Protein AF-A0A9W6HFA2-F1 (afdb_monomer_lite)

Sequence (160 aa):
MVPPPVPNDLSSGSTERQVTAGAVTASLNYWSDLSMDRWSASALKPVSLSLVTTVSPDDGQRVYLQKATMIAVPGNAEGDLGPLEPSADQSATNPGYLVLSPYSYSQTFYVGEVPPDATFVTLRFTYDFLVQTTPTSSEYAKQTASDSLTVAIAAQEPAG

Secondary structure (DSSP, 8-state):
-PPPPPP-TTTTSEEEEEEEETTE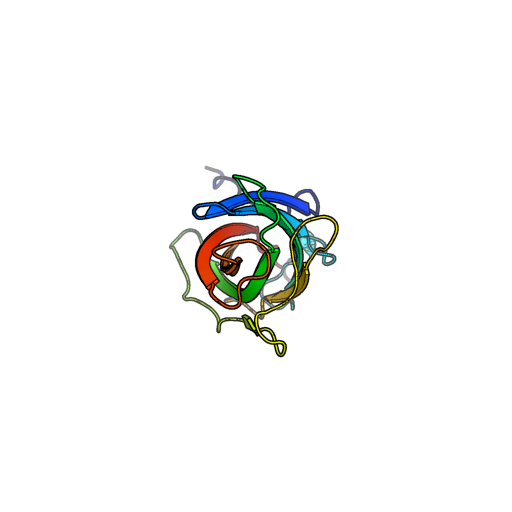EEEEEEE-SS-GGG--TTS-EEEEEEEEEEESS-SS--EEEEEEEEEEEEEETTEE--PPPPEEEE-SSSS-EE-BTT--EEEEEEE----TT--EEEEEEEEEEEEESSTT-S-EEEEEEEEEEEEEPPPPPP--

Radius of gyration: 17.82 Å; chains: 1; bounding box: 50×26×58 Å

Structure (mmCIF, N/CA/C/O backbone):
data_AF-A0A9W6HFA2-F1
#
_entry.id   AF-A0A9W6HFA2-F1
#
loop_
_atom_site.group_PDB
_atom_site.id
_atom_site.type_symbol
_atom_site.label_atom_id
_atom_site.label_alt_id
_atom_site.label_comp_id
_atom_site.label_asym_id
_atom_site.label_entity_id
_atom_site.label_seq_id
_atom_site.pdbx_PDB_ins_code
_atom_site.Cartn_x
_atom_site.Cartn_y
_atom_site.Cartn_z
_atom_site.occupancy
_atom_site.B_iso_or_equiv
_atom_site.auth_seq_id
_atom_site.auth_comp_id
_atom_site.auth_asym_id
_atom_site.auth_atom_id
_atom_site.pdbx_PDB_model_num
ATOM 1 N N . MET A 1 1 ? 4.166 3.951 -35.783 1.00 46.19 1 MET A N 1
ATOM 2 C CA . MET A 1 1 ? 3.205 4.368 -34.738 1.00 46.19 1 MET A CA 1
ATOM 3 C C . MET A 1 1 ? 3.989 4.507 -33.446 1.00 46.19 1 MET A C 1
ATOM 5 O O . MET A 1 1 ? 4.891 3.705 -33.245 1.00 46.19 1 MET A O 1
ATOM 9 N N . VAL A 1 2 ? 3.728 5.534 -32.639 1.00 55.44 2 VAL A N 1
ATOM 10 C CA . VAL A 1 2 ? 4.367 5.677 -31.319 1.00 55.44 2 VAL A CA 1
ATOM 11 C C . VAL A 1 2 ? 3.610 4.763 -30.348 1.00 55.44 2 VAL A C 1
ATOM 13 O O . VAL A 1 2 ? 2.377 4.776 -30.402 1.00 55.44 2 VAL A O 1
ATOM 16 N N . PRO A 1 3 ? 4.286 3.942 -29.523 1.00 57.84 3 PRO A N 1
ATOM 17 C CA . PRO A 1 3 ? 3.616 3.164 -28.485 1.00 57.84 3 PRO A CA 1
ATOM 18 C C . PRO A 1 3 ? 2.767 4.083 -27.592 1.00 57.84 3 PRO A C 1
ATOM 20 O O . PRO A 1 3 ? 3.177 5.223 -27.351 1.00 57.84 3 PRO A O 1
ATOM 23 N N . PRO A 1 4 ? 1.593 3.639 -27.109 1.00 64.31 4 PRO A N 1
ATOM 24 C CA . PRO A 1 4 ? 0.841 4.424 -26.140 1.00 64.31 4 PRO A CA 1
ATOM 25 C C . PRO A 1 4 ? 1.715 4.682 -24.900 1.00 64.31 4 PRO A C 1
ATOM 27 O O . PRO A 1 4 ? 2.500 3.807 -24.523 1.00 64.31 4 PRO A O 1
ATOM 30 N N . PRO A 1 5 ? 1.621 5.870 -24.279 1.00 74.44 5 PRO A N 1
ATOM 31 C CA . PRO A 1 5 ? 2.397 6.169 -23.085 1.00 74.44 5 PRO A CA 1
ATOM 32 C C . PRO A 1 5 ? 2.058 5.168 -21.978 1.00 74.44 5 PRO A C 1
ATOM 34 O O . PRO A 1 5 ? 0.890 4.854 -21.744 1.00 74.44 5 PRO A O 1
ATOM 37 N N . VAL A 1 6 ? 3.094 4.672 -21.305 1.00 80.56 6 VAL A N 1
ATOM 38 C CA . VAL A 1 6 ? 2.957 3.799 -20.139 1.00 80.56 6 VAL A CA 1
ATOM 39 C C . VAL A 1 6 ? 2.226 4.569 -19.029 1.00 80.56 6 VAL A C 1
ATOM 41 O O . VAL A 1 6 ? 2.657 5.678 -18.698 1.00 80.56 6 VAL A O 1
ATOM 44 N N . PRO A 1 7 ? 1.142 4.023 -18.443 1.00 85.00 7 PRO A N 1
ATOM 45 C CA . PRO A 1 7 ? 0.495 4.634 -17.288 1.00 85.00 7 PRO A CA 1
ATOM 46 C C . PRO A 1 7 ? 1.489 4.818 -16.139 1.00 85.00 7 PRO A C 1
ATOM 48 O O . PRO A 1 7 ? 2.239 3.902 -15.807 1.00 85.00 7 PRO A O 1
ATOM 51 N N . ASN A 1 8 ? 1.499 6.003 -15.532 1.00 92.06 8 ASN A N 1
ATOM 52 C CA . ASN A 1 8 ? 2.349 6.295 -14.385 1.00 92.06 8 ASN A CA 1
ATOM 53 C C . ASN A 1 8 ? 1.549 7.051 -13.324 1.00 92.06 8 ASN A C 1
ATOM 55 O O . ASN A 1 8 ? 1.427 8.273 -13.382 1.00 92.06 8 ASN A O 1
ATOM 59 N N . ASP A 1 9 ? 1.030 6.315 -12.347 1.00 94.75 9 ASP A N 1
ATOM 60 C CA . ASP A 1 9 ? 0.244 6.873 -11.247 1.00 94.75 9 ASP A CA 1
ATOM 61 C C . ASP A 1 9 ? 1.068 7.818 -10.356 1.00 94.75 9 ASP A C 1
ATOM 63 O O . ASP A 1 9 ? 0.505 8.695 -9.713 1.00 94.75 9 ASP A O 1
ATOM 67 N N . LEU A 1 10 ? 2.401 7.703 -10.343 1.00 94.62 10 LEU A N 1
ATOM 68 C CA . LEU A 1 10 ? 3.286 8.570 -9.557 1.00 94.62 10 LEU A CA 1
ATOM 69 C C . LEU A 1 10 ? 3.933 9.686 -10.390 1.00 94.62 10 LEU A C 1
ATOM 71 O O . LEU A 1 10 ? 4.879 10.326 -9.929 1.00 94.62 10 LEU A O 1
ATOM 75 N N . SER A 1 11 ? 3.430 9.978 -11.598 1.00 90.94 11 SER A N 1
ATOM 76 C CA . SER A 1 11 ? 4.042 10.987 -12.481 1.00 90.94 11 SER A CA 1
ATOM 77 C C . SER A 1 11 ? 4.108 12.394 -11.872 1.00 90.94 11 SER A C 1
ATOM 79 O O . SER A 1 11 ? 5.010 13.159 -12.196 1.00 90.94 11 SER A O 1
ATOM 81 N N . SER A 1 12 ? 3.174 12.734 -10.978 1.00 87.94 12 SER A N 1
ATOM 82 C CA . SER A 1 12 ? 3.130 13.996 -10.221 1.00 87.94 12 SER A CA 1
ATOM 83 C C . SER A 1 12 ? 3.894 13.946 -8.890 1.00 87.94 12 SER A C 1
ATOM 85 O O . SER A 1 12 ? 3.802 14.877 -8.094 1.00 87.94 12 SER A O 1
ATOM 87 N N . GLY A 1 13 ? 4.616 12.856 -8.614 1.00 88.62 13 GLY A N 1
ATOM 88 C CA . GLY A 1 13 ? 5.318 12.590 -7.354 1.00 88.62 13 GLY A CA 1
ATOM 89 C C . GLY A 1 13 ? 4.462 11.883 -6.299 1.00 88.62 13 GLY A C 1
ATOM 90 O O . GLY A 1 13 ? 4.999 11.125 -5.495 1.00 88.62 13 GLY A O 1
ATOM 91 N N . SER A 1 14 ? 3.140 12.069 -6.329 1.00 95.88 14 SER A N 1
ATOM 92 C CA . SER A 1 14 ? 2.186 11.373 -5.457 1.00 95.88 14 SER A CA 1
ATOM 93 C C . SER A 1 14 ? 0.841 11.131 -6.141 1.00 95.88 14 SER A C 1
ATOM 95 O O . SER A 1 14 ? 0.511 11.814 -7.118 1.00 95.88 14 SER A O 1
ATOM 97 N N . THR A 1 15 ? 0.075 10.179 -5.607 1.00 97.56 15 THR A N 1
ATOM 98 C CA . THR A 1 15 ? -1.325 9.927 -5.960 1.00 97.56 15 THR A CA 1
ATOM 99 C C . THR A 1 15 ? -2.143 9.588 -4.724 1.00 97.56 15 THR A C 1
ATOM 101 O O . THR A 1 15 ? -1.730 8.807 -3.867 1.00 97.56 15 THR A O 1
ATOM 104 N N . GLU A 1 16 ? -3.359 10.118 -4.684 1.00 97.88 16 GLU A N 1
ATOM 105 C CA . GLU A 1 16 ? -4.354 9.774 -3.677 1.00 97.88 16 GLU A CA 1
ATOM 106 C C . GLU A 1 16 ? -5.319 8.723 -4.226 1.00 97.88 16 GLU A C 1
ATOM 108 O O . GLU A 1 16 ? -5.660 8.710 -5.415 1.00 97.88 16 GLU A O 1
ATOM 113 N N . ARG A 1 17 ? -5.740 7.809 -3.356 1.00 97.75 17 ARG A N 1
ATOM 114 C CA . ARG A 1 17 ? -6.661 6.715 -3.661 1.00 97.75 17 ARG A CA 1
ATOM 115 C C . ARG A 1 17 ? -7.618 6.517 -2.497 1.00 97.75 17 ARG A C 1
ATOM 117 O O . ARG A 1 17 ? -7.344 6.895 -1.360 1.00 97.75 17 ARG A O 1
ATOM 124 N N . GLN A 1 18 ? -8.747 5.890 -2.786 1.00 97.88 18 GLN A N 1
ATOM 125 C CA . GLN A 1 18 ? -9.710 5.502 -1.772 1.00 97.88 18 GLN A CA 1
ATOM 126 C C . GLN A 1 18 ? -10.193 4.092 -2.071 1.00 97.88 18 GLN A C 1
ATOM 128 O O . GLN A 1 18 ? -10.575 3.789 -3.201 1.00 97.88 18 GLN A O 1
ATOM 133 N N . VAL A 1 19 ? -10.193 3.244 -1.048 1.00 97.88 19 VAL A N 1
ATOM 134 C CA . VAL A 1 19 ? -10.703 1.874 -1.131 1.00 97.88 19 VAL A CA 1
ATOM 135 C C . VAL A 1 19 ? -11.699 1.623 -0.012 1.00 97.88 19 VAL A C 1
ATOM 137 O O . VAL A 1 19 ? -11.561 2.148 1.093 1.00 97.88 19 VAL A O 1
ATOM 140 N N . THR A 1 20 ? -12.707 0.802 -0.288 1.00 97.38 20 THR A N 1
ATOM 141 C CA . THR A 1 20 ? -13.751 0.458 0.680 1.00 97.38 20 THR A CA 1
ATOM 142 C C . THR A 1 20 ? -13.838 -1.054 0.820 1.00 97.38 20 THR A C 1
ATOM 144 O O . THR A 1 20 ? -13.898 -1.776 -0.173 1.00 97.38 20 THR A O 1
ATOM 147 N N . ALA A 1 21 ? -13.868 -1.527 2.063 1.00 95.62 21 ALA A N 1
ATOM 148 C CA . ALA A 1 21 ? -14.079 -2.923 2.413 1.00 95.62 21 ALA A CA 1
ATOM 149 C C . ALA A 1 21 ? -15.095 -2.992 3.554 1.00 95.62 21 ALA A C 1
ATOM 151 O O . ALA A 1 21 ? -14.793 -2.619 4.689 1.00 95.62 21 ALA A O 1
ATOM 152 N N . GLY A 1 22 ? -16.311 -3.438 3.230 1.00 95.31 22 GLY A N 1
ATOM 153 C CA . GLY A 1 22 ? -17.443 -3.450 4.156 1.00 95.31 22 GLY A CA 1
ATOM 154 C C . GLY A 1 22 ? -17.688 -2.075 4.785 1.00 95.31 22 GLY A C 1
ATOM 155 O O . GLY A 1 22 ? -17.949 -1.109 4.072 1.00 95.31 22 GLY A O 1
ATOM 156 N N . ALA A 1 23 ? -17.594 -1.993 6.111 1.00 94.12 23 ALA A N 1
ATOM 157 C CA . ALA A 1 23 ? -17.799 -0.775 6.892 1.00 94.12 23 ALA A CA 1
ATOM 158 C C . ALA A 1 23 ? -16.605 0.196 6.866 1.00 94.12 23 ALA A C 1
ATOM 160 O O . ALA A 1 23 ? -16.748 1.331 7.312 1.00 94.12 23 ALA A O 1
ATOM 161 N N . VAL A 1 24 ? -15.424 -0.227 6.396 1.00 97.69 24 VAL A N 1
ATOM 162 C CA . VAL A 1 24 ? -14.209 0.605 6.408 1.00 97.69 24 VAL A CA 1
ATOM 163 C C . VAL A 1 24 ? -13.986 1.250 5.056 1.00 97.69 24 VAL A C 1
ATOM 165 O O . VAL A 1 24 ? -13.971 0.580 4.025 1.00 97.69 24 VAL A O 1
ATOM 168 N N . THR A 1 25 ? -13.734 2.553 5.082 1.00 98.38 25 THR A N 1
ATOM 169 C CA . THR A 1 25 ? -13.173 3.293 3.954 1.00 98.38 25 THR A CA 1
ATOM 170 C C . THR A 1 25 ? -11.768 3.737 4.323 1.00 98.38 25 THR 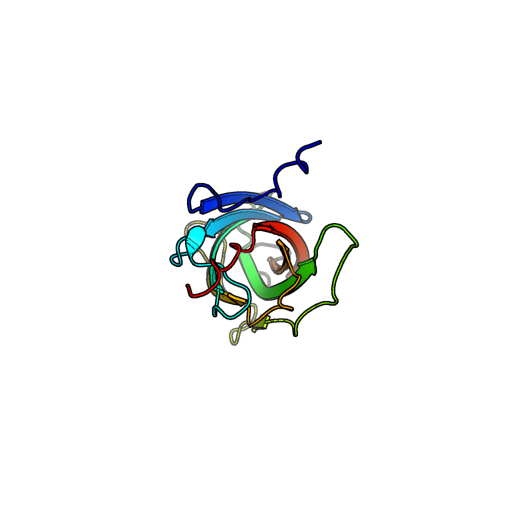A C 1
ATOM 172 O O . THR A 1 25 ? -11.579 4.387 5.348 1.00 98.38 25 THR A O 1
ATOM 175 N N . ALA A 1 26 ? -10.782 3.377 3.507 1.00 98.25 26 ALA A N 1
ATOM 176 C CA . ALA A 1 26 ? -9.398 3.791 3.670 1.00 98.25 26 ALA A CA 1
ATOM 177 C C . ALA A 1 26 ? -9.049 4.853 2.624 1.00 98.25 26 ALA A C 1
ATOM 179 O O . ALA A 1 26 ? -9.188 4.616 1.422 1.00 98.25 26 ALA A O 1
ATOM 180 N N . SER A 1 27 ? -8.579 6.001 3.098 1.00 98.56 27 SER A N 1
ATOM 181 C CA . SER A 1 27 ? -7.944 7.035 2.288 1.00 98.56 27 SER A CA 1
ATOM 182 C C . SER A 1 27 ? -6.443 6.783 2.273 1.00 98.56 27 SER A C 1
ATOM 184 O O . SER A 1 27 ? -5.811 6.648 3.325 1.00 98.56 27 SER A O 1
ATOM 186 N N . LEU A 1 28 ? -5.892 6.696 1.070 1.00 98.38 28 LEU A N 1
ATOM 187 C CA . LEU A 1 28 ? -4.525 6.288 0.790 1.00 98.38 28 LEU A CA 1
ATOM 188 C C . LEU A 1 28 ? -3.817 7.428 0.062 1.00 98.38 28 LEU A C 1
ATOM 190 O O . LEU A 1 28 ? -4.372 8.006 -0.871 1.00 98.38 28 LEU A O 1
ATOM 194 N N . ASN A 1 29 ? -2.584 7.718 0.451 1.00 98.38 29 ASN A N 1
ATOM 195 C CA . ASN A 1 29 ? -1.691 8.581 -0.310 1.00 98.38 29 ASN A CA 1
ATOM 196 C C . ASN A 1 29 ? -0.384 7.833 -0.554 1.00 98.38 29 ASN A C 1
ATOM 198 O O . ASN A 1 29 ? 0.274 7.423 0.404 1.00 98.38 29 ASN A O 1
ATOM 202 N N . TYR A 1 30 ? -0.030 7.656 -1.822 1.00 98.38 30 TYR A N 1
ATOM 203 C CA . TYR A 1 30 ? 1.196 7.003 -2.254 1.00 98.38 30 TYR A CA 1
ATOM 204 C C . TYR A 1 30 ? 2.144 8.019 -2.870 1.00 98.38 30 TYR A C 1
ATOM 206 O O . TYR A 1 30 ? 1.723 8.853 -3.670 1.00 98.38 30 TYR A O 1
ATOM 214 N N . TRP A 1 31 ? 3.432 7.913 -2.564 1.00 98.19 31 TRP A N 1
ATOM 215 C CA . TRP A 1 31 ? 4.463 8.748 -3.174 1.00 98.19 31 TRP A CA 1
ATOM 216 C C . TRP A 1 31 ? 5.801 8.021 -3.265 1.00 98.19 31 TRP A C 1
ATOM 218 O O . TRP A 1 31 ? 6.017 6.977 -2.649 1.00 98.19 31 TRP A O 1
ATOM 228 N N . SER A 1 32 ? 6.717 8.595 -4.036 1.00 96.75 32 SER A N 1
ATOM 229 C CA . SER A 1 32 ? 8.111 8.165 -4.091 1.00 96.75 32 SER A CA 1
ATOM 230 C C . SER A 1 32 ? 9.014 9.378 -3.950 1.00 96.75 32 SER A C 1
ATOM 232 O O . SER A 1 32 ? 8.909 10.322 -4.729 1.00 96.75 32 SER A O 1
ATOM 234 N N . ASP A 1 33 ? 9.953 9.317 -3.009 1.00 92.56 33 ASP A N 1
ATOM 235 C CA . ASP A 1 33 ? 11.002 10.335 -2.875 1.00 92.56 33 ASP A CA 1
ATOM 236 C C . ASP A 1 33 ? 12.093 10.180 -3.951 1.00 92.56 33 ASP A C 1
ATOM 238 O O . ASP A 1 33 ? 12.868 11.102 -4.212 1.00 92.56 33 ASP A O 1
ATOM 242 N N . LEU A 1 34 ? 12.155 9.014 -4.608 1.00 94.38 34 LEU A N 1
ATOM 243 C CA . LEU A 1 34 ? 12.962 8.818 -5.807 1.00 94.38 34 LEU A CA 1
ATOM 244 C C . LEU A 1 34 ? 12.218 9.400 -7.011 1.00 94.38 34 LEU A C 1
ATOM 246 O O . LEU A 1 34 ? 11.084 9.005 -7.293 1.00 94.38 34 LEU A O 1
ATOM 250 N N . SER A 1 35 ? 12.864 10.315 -7.728 1.00 93.06 35 SER A N 1
ATOM 251 C CA . SER A 1 35 ? 12.296 10.942 -8.918 1.00 93.06 35 SER A CA 1
ATOM 252 C C . SER A 1 35 ? 12.039 9.917 -10.030 1.00 93.06 35 SER A C 1
ATOM 254 O O . SER A 1 35 ? 12.783 8.947 -10.176 1.00 93.06 35 SER A O 1
ATOM 256 N N . MET A 1 36 ? 10.970 10.107 -10.809 1.00 92.19 36 MET A N 1
ATOM 257 C CA . MET A 1 36 ? 10.510 9.112 -11.794 1.00 92.19 36 MET A CA 1
ATOM 258 C C . MET A 1 36 ? 11.528 8.837 -12.913 1.00 92.19 36 MET A C 1
ATOM 260 O O . MET A 1 36 ? 11.565 7.734 -13.441 1.00 92.19 36 MET A O 1
ATOM 264 N N . ASP A 1 37 ? 12.400 9.792 -13.240 1.00 92.12 37 ASP A N 1
ATOM 265 C CA . ASP A 1 37 ? 13.532 9.611 -14.164 1.00 92.12 37 ASP A CA 1
ATOM 266 C C . ASP A 1 37 ? 14.613 8.662 -13.614 1.00 92.12 37 ASP A C 1
ATOM 268 O O . ASP A 1 37 ? 15.409 8.114 -14.371 1.00 92.12 37 ASP A O 1
ATOM 272 N N . ARG A 1 38 ? 14.628 8.434 -12.296 1.00 93.69 38 ARG A N 1
ATOM 273 C CA . ARG A 1 38 ? 15.556 7.527 -11.606 1.00 93.69 38 ARG A CA 1
ATOM 274 C C . ARG A 1 38 ? 14.939 6.182 -11.244 1.00 93.69 38 ARG A C 1
ATOM 276 O O . ARG A 1 38 ? 15.627 5.338 -10.671 1.00 93.69 38 ARG A O 1
ATOM 283 N N . TRP A 1 39 ? 13.674 5.953 -11.587 1.00 95.38 39 TRP A N 1
ATOM 284 C CA . TRP A 1 39 ? 13.022 4.650 -11.465 1.00 95.38 39 TRP A CA 1
ATOM 285 C C . TRP A 1 39 ? 13.522 3.684 -12.548 1.00 95.38 39 TRP A C 1
ATOM 287 O O . TRP A 1 39 ? 12.764 3.260 -13.409 1.00 95.38 39 TRP A O 1
ATOM 297 N N . SER A 1 40 ? 14.811 3.346 -12.536 1.00 95.81 40 SER A N 1
ATOM 298 C CA . SER A 1 40 ? 15.412 2.426 -13.507 1.00 95.81 40 SER A CA 1
ATOM 299 C C . SER A 1 40 ? 15.257 0.955 -13.099 1.00 95.81 40 SER A C 1
ATOM 301 O O . SER A 1 40 ? 14.875 0.625 -11.966 1.00 95.81 40 SER A O 1
ATOM 303 N N . ALA A 1 41 ? 15.591 0.051 -14.026 1.00 95.94 41 ALA A N 1
ATOM 304 C CA . ALA A 1 41 ? 15.526 -1.390 -13.798 1.00 95.94 41 ALA A CA 1
ATOM 305 C C . ALA A 1 41 ? 16.369 -1.833 -12.586 1.00 95.94 41 ALA A C 1
ATOM 307 O O . ALA A 1 41 ? 15.886 -2.587 -11.742 1.00 95.94 41 ALA A O 1
ATOM 308 N N . SER A 1 42 ? 17.580 -1.284 -12.444 1.00 95.00 42 SER A N 1
ATOM 309 C CA . SER A 1 42 ? 18.529 -1.615 -11.372 1.00 95.00 42 SER A CA 1
ATOM 310 C C . SER A 1 42 ? 18.379 -0.772 -10.098 1.00 95.00 42 SER A C 1
ATOM 312 O O . SER A 1 42 ? 19.099 -0.986 -9.126 1.00 95.00 42 SER A O 1
ATOM 314 N N . ALA A 1 43 ? 17.513 0.245 -10.086 1.00 95.25 43 ALA A N 1
ATOM 315 C CA . ALA A 1 43 ? 17.348 1.097 -8.912 1.00 95.25 43 ALA A CA 1
ATOM 316 C C . ALA A 1 43 ? 16.566 0.377 -7.805 1.00 95.25 43 ALA A C 1
ATOM 318 O O . ALA A 1 43 ? 15.595 -0.329 -8.078 1.00 95.25 43 ALA A O 1
ATOM 319 N N . LEU A 1 44 ? 16.912 0.639 -6.545 1.00 95.88 44 LEU A N 1
ATOM 320 C CA . LEU A 1 44 ? 16.026 0.342 -5.423 1.00 95.88 44 LEU A CA 1
ATOM 321 C C . LEU A 1 44 ? 14.981 1.461 -5.330 1.00 95.88 44 LEU A C 1
ATOM 323 O O . LEU A 1 44 ? 15.320 2.603 -5.021 1.00 95.88 44 LEU A O 1
ATOM 327 N N . LYS A 1 45 ? 13.721 1.146 -5.634 1.00 96.88 45 LYS A N 1
ATOM 328 C CA . LYS A 1 45 ? 12.654 2.139 -5.830 1.00 96.88 45 LYS A CA 1
ATOM 329 C C . LYS A 1 45 ? 11.770 2.216 -4.571 1.00 96.88 45 LYS A C 1
ATOM 331 O O . LYS A 1 45 ? 11.067 1.243 -4.286 1.00 96.88 45 LYS A O 1
ATOM 336 N N . PRO A 1 46 ? 11.817 3.308 -3.782 1.00 97.25 46 PRO A N 1
ATOM 337 C CA . PRO A 1 46 ? 10.983 3.470 -2.595 1.00 97.25 46 PRO A CA 1
ATOM 338 C C . PRO A 1 46 ? 9.551 3.864 -2.970 1.00 97.25 46 PRO A C 1
ATOM 340 O O . PRO A 1 46 ? 9.336 4.751 -3.791 1.00 97.25 46 PRO A O 1
ATOM 343 N N . VAL A 1 47 ? 8.575 3.244 -2.315 1.00 98.06 47 VAL A N 1
ATOM 344 C CA . VAL A 1 47 ? 7.154 3.591 -2.407 1.00 98.06 47 VAL A CA 1
ATOM 345 C C . VAL A 1 47 ? 6.635 3.797 -1.002 1.00 98.06 47 VAL A C 1
ATOM 347 O O . VAL A 1 47 ? 6.462 2.849 -0.234 1.00 98.06 47 VAL A O 1
ATOM 350 N N . SER A 1 48 ? 6.419 5.053 -0.662 1.00 98.38 48 SER A N 1
ATOM 351 C CA . SER A 1 48 ? 5.876 5.462 0.619 1.00 98.38 48 SER A CA 1
ATOM 352 C C . SER A 1 48 ? 4.356 5.547 0.544 1.00 98.38 48 SER A C 1
ATOM 354 O O . SER A 1 48 ? 3.781 5.881 -0.491 1.00 98.38 48 SER A O 1
ATOM 356 N N . LEU A 1 49 ? 3.713 5.207 1.652 1.00 98.00 49 LEU A N 1
ATOM 357 C CA . LEU A 1 49 ? 2.270 5.165 1.815 1.00 98.00 49 LEU A CA 1
ATOM 358 C C . LEU A 1 49 ? 1.892 5.848 3.126 1.00 98.00 49 LEU A C 1
ATOM 360 O O . LEU A 1 49 ? 2.531 5.615 4.151 1.00 98.00 49 LEU A O 1
ATOM 364 N N . SER A 1 50 ? 0.798 6.603 3.094 1.00 98.19 50 SER A N 1
ATOM 365 C CA . SER A 1 50 ? 0.033 7.032 4.260 1.00 98.19 50 SER A CA 1
ATOM 366 C C . SER A 1 50 ? -1.397 6.517 4.130 1.00 98.19 50 SER A C 1
ATOM 368 O O . SER A 1 50 ? -1.994 6.595 3.056 1.00 98.19 50 SER A O 1
ATOM 370 N N . LEU A 1 51 ? -1.934 5.965 5.215 1.00 98.38 51 LEU A N 1
ATOM 371 C CA . LEU A 1 51 ? -3.252 5.350 5.270 1.00 98.38 51 LEU A CA 1
ATOM 372 C C . LEU A 1 51 ? -3.995 5.839 6.509 1.00 98.38 51 LEU A C 1
ATOM 374 O O . LEU A 1 51 ? -3.525 5.679 7.636 1.00 98.38 51 LEU A O 1
ATOM 378 N N . VAL A 1 52 ? -5.194 6.369 6.301 1.00 98.38 52 VAL A N 1
ATOM 379 C CA . VAL A 1 52 ? -6.156 6.679 7.364 1.00 98.38 52 VAL A CA 1
ATOM 380 C C . VAL A 1 52 ? -7.509 6.095 6.991 1.00 98.38 52 VAL A C 1
ATOM 382 O O . VAL A 1 52 ? -7.867 6.032 5.818 1.00 98.38 52 VAL A O 1
ATOM 385 N N . THR A 1 53 ? -8.265 5.647 7.983 1.00 98.38 53 THR A N 1
ATOM 386 C CA . THR A 1 53 ? -9.586 5.056 7.778 1.00 98.38 53 THR A CA 1
ATOM 387 C C . THR A 1 53 ? -10.691 5.881 8.415 1.00 98.38 53 THR A C 1
ATOM 389 O O . THR A 1 53 ? -10.485 6.614 9.389 1.00 98.38 53 THR A O 1
ATOM 392 N N . THR A 1 54 ? -11.885 5.706 7.865 1.00 97.75 54 THR A N 1
ATOM 393 C CA . THR A 1 54 ? -13.171 6.001 8.490 1.00 97.75 54 THR A CA 1
ATOM 394 C C . THR A 1 54 ? -13.995 4.715 8.558 1.00 97.75 54 THR A C 1
ATOM 396 O O . THR A 1 54 ? -13.724 3.744 7.840 1.00 97.75 54 THR A O 1
ATOM 399 N N . VAL A 1 55 ? -15.000 4.695 9.434 1.00 96.62 55 VAL A N 1
ATOM 400 C CA . VAL A 1 55 ? -15.920 3.565 9.598 1.00 96.62 55 VAL A CA 1
ATOM 401 C C . VAL A 1 55 ? -17.367 4.042 9.498 1.00 96.62 55 VAL A C 1
ATOM 403 O O . VAL A 1 55 ? -17.685 5.143 9.941 1.00 96.62 55 VAL A O 1
ATOM 406 N N . SER A 1 56 ? -18.234 3.245 8.871 1.00 94.50 56 SER A N 1
ATOM 407 C CA . SER A 1 56 ? -19.662 3.541 8.735 1.00 94.50 56 SER A CA 1
ATOM 408 C C . SER A 1 56 ? -20.528 2.303 9.034 1.00 94.50 56 SER A C 1
ATOM 410 O O . SER A 1 56 ? -20.293 1.258 8.422 1.00 94.50 56 SER A O 1
ATOM 412 N N . PRO A 1 57 ? -21.535 2.399 9.927 1.00 92.81 57 PRO A N 1
ATOM 413 C CA . PRO A 1 57 ? -21.817 3.549 10.797 1.00 92.81 57 PRO A CA 1
ATOM 414 C C . PRO A 1 57 ? -20.636 3.859 11.734 1.00 92.81 57 PRO A C 1
ATOM 416 O O . PRO A 1 57 ? -19.760 3.019 11.927 1.00 92.81 57 PRO A O 1
ATOM 419 N N . ASP A 1 58 ? -20.570 5.077 12.268 1.00 92.06 58 ASP A N 1
ATOM 420 C CA . ASP A 1 58 ? -19.574 5.451 13.279 1.00 92.06 58 ASP A CA 1
ATOM 421 C C . ASP A 1 58 ? -20.222 5.419 14.663 1.00 92.06 58 ASP A C 1
ATOM 423 O O . ASP A 1 58 ? -20.629 6.440 15.214 1.00 92.06 58 ASP A O 1
ATOM 427 N N . ASP A 1 59 ? -20.361 4.209 15.202 1.00 93.00 59 ASP A N 1
ATOM 428 C CA . ASP A 1 59 ? -20.951 3.993 16.525 1.00 93.00 59 ASP A CA 1
ATOM 429 C C . ASP A 1 59 ? -19.895 4.049 17.647 1.00 93.00 59 ASP A C 1
ATOM 431 O O . ASP A 1 59 ? -20.200 3.778 18.807 1.00 93.00 59 ASP A O 1
ATOM 435 N N . GLY A 1 60 ? -18.640 4.395 17.324 1.00 93.88 60 GLY A N 1
ATOM 436 C CA . GLY A 1 60 ? -17.506 4.383 18.254 1.00 93.88 60 GLY A CA 1
ATOM 437 C C . GLY A 1 60 ? -16.656 3.106 18.222 1.00 93.88 60 GLY A C 1
ATOM 438 O O . GLY A 1 60 ? -15.818 2.903 19.108 1.00 93.88 60 GLY A O 1
ATOM 439 N N . GLN A 1 61 ? -16.844 2.236 17.222 1.00 95.19 61 GLN A N 1
ATOM 440 C CA . GLN A 1 61 ? -15.907 1.139 16.949 1.00 95.19 61 GLN A CA 1
ATOM 441 C C . GLN A 1 61 ? -14.549 1.654 16.470 1.00 95.19 61 GLN A C 1
ATOM 443 O O . GLN A 1 61 ? -14.448 2.620 15.719 1.00 95.19 61 GLN A O 1
ATOM 448 N N . ARG A 1 62 ? -13.485 0.949 16.857 1.00 97.00 62 ARG A N 1
ATOM 449 C CA . ARG A 1 62 ? -12.130 1.203 16.363 1.00 97.00 62 ARG A CA 1
ATOM 450 C C . ARG A 1 62 ? -11.809 0.333 15.153 1.00 97.00 62 ARG A C 1
ATOM 452 O O . ARG A 1 62 ? -12.302 -0.790 15.027 1.00 97.00 62 ARG A O 1
ATOM 459 N N . VAL A 1 63 ? -10.922 0.853 14.310 1.00 97.75 63 VAL A N 1
ATOM 460 C CA . VAL A 1 63 ? -10.386 0.173 13.127 1.00 97.75 63 VAL A CA 1
ATOM 461 C C . VAL A 1 63 ? -8.881 0.018 13.286 1.00 97.75 63 VAL A C 1
ATOM 463 O O . VAL A 1 63 ? -8.163 0.992 13.528 1.00 97.75 63 VAL A O 1
ATOM 466 N N . TYR A 1 64 ? -8.408 -1.212 13.136 1.00 98.19 64 TYR A N 1
ATOM 467 C CA . TYR A 1 64 ? -7.008 -1.573 13.278 1.00 98.19 64 TYR A CA 1
ATOM 468 C C . TYR A 1 64 ? -6.472 -2.152 11.977 1.00 98.19 64 TYR A C 1
ATOM 470 O O . TYR A 1 64 ? -7.129 -2.981 11.357 1.00 98.19 64 TYR A O 1
ATOM 478 N N . LEU A 1 65 ? -5.266 -1.764 11.577 1.00 98.44 65 LEU A N 1
ATOM 479 C CA . LEU A 1 65 ? -4.524 -2.417 10.508 1.00 98.44 65 LEU A CA 1
ATOM 480 C C . LEU A 1 65 ? -3.715 -3.571 11.106 1.00 98.44 65 LEU A C 1
ATOM 482 O O . LEU A 1 65 ? -2.847 -3.357 11.955 1.00 98.44 65 LEU A O 1
ATOM 486 N N . GLN A 1 66 ? -3.997 -4.791 10.659 1.00 98.38 66 GLN A N 1
ATOM 487 C CA . GLN A 1 66 ? -3.262 -5.984 11.070 1.00 98.38 66 GLN A CA 1
ATOM 488 C C . GLN A 1 66 ? -2.046 -6.222 10.172 1.00 98.38 66 GLN A C 1
ATOM 490 O O . GLN A 1 66 ? -0.981 -6.606 10.658 1.00 98.38 66 GLN A O 1
ATOM 495 N N . LYS A 1 67 ? -2.207 -6.018 8.860 1.00 98.38 67 LYS A N 1
ATOM 496 C CA . LYS A 1 67 ? -1.158 -6.272 7.873 1.00 98.38 67 LYS A CA 1
ATOM 497 C C . LYS A 1 67 ? -1.338 -5.402 6.634 1.00 98.38 67 LYS A C 1
ATOM 499 O O . LYS A 1 67 ? -2.442 -5.313 6.099 1.00 98.38 67 LYS A O 1
ATOM 504 N N . ALA A 1 68 ? -0.242 -4.827 6.155 1.00 98.50 68 ALA A N 1
ATOM 505 C CA . ALA A 1 68 ? -0.128 -4.259 4.818 1.00 98.50 68 ALA A CA 1
ATOM 506 C C . ALA A 1 68 ? 0.845 -5.115 3.999 1.00 98.50 68 ALA A C 1
ATOM 508 O O . ALA A 1 68 ? 1.875 -5.559 4.503 1.00 98.50 68 ALA A O 1
ATOM 509 N N . THR A 1 69 ? 0.516 -5.405 2.745 1.00 98.69 69 THR A N 1
ATOM 510 C CA . THR A 1 69 ? 1.368 -6.188 1.836 1.00 98.69 69 THR A CA 1
ATOM 511 C C . THR A 1 69 ? 1.449 -5.502 0.487 1.00 98.69 69 THR A C 1
ATOM 513 O O . THR A 1 69 ? 0.427 -5.060 -0.027 1.00 98.69 69 THR A O 1
ATOM 516 N N . MET A 1 70 ? 2.648 -5.454 -0.084 1.00 98.62 70 MET A N 1
ATOM 517 C CA . MET A 1 70 ? 2.919 -5.004 -1.442 1.00 98.62 70 MET A CA 1
ATOM 518 C C . MET A 1 70 ? 3.534 -6.154 -2.242 1.00 98.62 70 MET A C 1
ATOM 520 O O . MET A 1 70 ? 4.511 -6.767 -1.811 1.00 98.62 70 MET A O 1
ATOM 524 N N . ILE A 1 71 ? 2.994 -6.406 -3.432 1.00 98.50 71 ILE A N 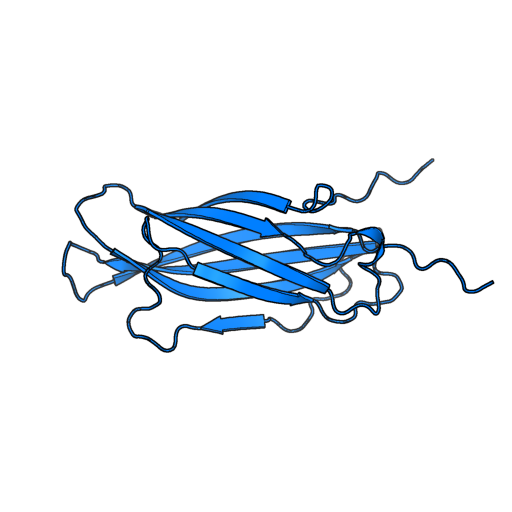1
ATOM 525 C CA . ILE A 1 71 ? 3.606 -7.265 -4.450 1.00 98.50 71 ILE A CA 1
ATOM 526 C C . ILE A 1 71 ? 3.896 -6.399 -5.671 1.00 98.50 71 ILE A C 1
ATOM 528 O O . ILE A 1 71 ? 3.000 -5.728 -6.181 1.00 98.50 71 ILE A O 1
ATOM 532 N N . ALA A 1 72 ? 5.137 -6.424 -6.144 1.00 98.44 72 ALA A N 1
ATOM 533 C CA . ALA A 1 72 ? 5.534 -5.757 -7.374 1.00 98.44 72 ALA A CA 1
ATOM 534 C C . ALA A 1 72 ? 5.530 -6.758 -8.532 1.00 98.44 72 ALA A C 1
ATOM 536 O O . ALA A 1 72 ? 6.116 -7.832 -8.423 1.00 98.44 72 ALA A O 1
ATOM 537 N N . VAL A 1 73 ? 4.884 -6.403 -9.638 1.00 98.50 73 VAL A N 1
ATOM 538 C CA . VAL A 1 73 ? 4.821 -7.212 -10.859 1.00 98.50 73 VAL A CA 1
ATOM 539 C C . VAL A 1 73 ? 5.384 -6.378 -12.007 1.00 98.50 73 VAL A C 1
ATOM 541 O O . VAL A 1 73 ? 4.689 -5.490 -12.503 1.00 98.50 73 VAL A O 1
ATOM 544 N N . PRO A 1 74 ? 6.654 -6.575 -12.393 1.00 98.06 74 PRO A N 1
ATOM 545 C CA . PRO A 1 74 ? 7.228 -5.924 -13.560 1.00 98.06 74 PRO A CA 1
ATOM 546 C C . PRO A 1 74 ? 6.519 -6.384 -14.831 1.00 98.06 74 PRO A C 1
ATOM 548 O O . PRO A 1 74 ? 6.076 -7.530 -14.921 1.00 98.06 74 PRO A O 1
ATOM 551 N N . GLY A 1 75 ? 6.439 -5.503 -15.819 1.00 97.12 75 GLY A N 1
ATOM 552 C CA . GLY A 1 75 ? 5.799 -5.807 -17.088 1.00 97.12 75 GLY A CA 1
ATOM 553 C C . GLY A 1 75 ? 6.332 -4.970 -18.241 1.00 97.12 75 GLY A C 1
ATOM 554 O O . GLY A 1 75 ? 7.017 -3.951 -18.073 1.00 97.12 75 GLY A O 1
ATOM 555 N N . ASN A 1 76 ? 6.017 -5.429 -19.443 1.00 95.38 76 ASN A N 1
ATOM 556 C CA . ASN A 1 76 ? 6.302 -4.735 -20.689 1.00 95.38 76 ASN A CA 1
ATOM 557 C C . ASN A 1 76 ? 5.135 -4.896 -21.678 1.00 95.38 76 ASN A C 1
ATOM 559 O O . ASN A 1 76 ? 4.035 -5.296 -21.299 1.00 95.38 76 ASN A O 1
ATOM 563 N N . ALA A 1 77 ? 5.347 -4.535 -22.944 1.00 92.50 77 ALA A N 1
ATOM 564 C CA . ALA A 1 77 ? 4.308 -4.625 -23.971 1.00 92.50 77 ALA A CA 1
ATOM 565 C C . ALA A 1 77 ? 3.856 -6.070 -24.277 1.00 92.50 77 ALA A C 1
ATOM 567 O O . ALA A 1 77 ? 2.783 -6.255 -24.848 1.00 92.50 77 ALA A O 1
ATOM 568 N N . GLU A 1 78 ? 4.660 -7.075 -23.921 1.00 93.94 78 GLU A N 1
ATOM 569 C CA . GLU A 1 78 ? 4.370 -8.499 -24.128 1.00 93.94 78 GLU A CA 1
ATOM 570 C C . GLU A 1 78 ? 3.595 -9.109 -22.949 1.00 93.94 78 GLU A C 1
ATOM 572 O O . GLU A 1 78 ? 2.868 -10.086 -23.135 1.00 93.94 78 GLU A O 1
ATOM 577 N N . GLY A 1 79 ? 3.691 -8.508 -21.757 1.00 94.25 79 GLY A N 1
ATOM 578 C CA . GLY A 1 79 ? 2.909 -8.881 -20.579 1.00 94.25 79 GLY A CA 1
ATOM 579 C C . GLY A 1 79 ? 3.678 -8.773 -19.262 1.00 94.25 79 GLY A C 1
ATOM 580 O O . GLY A 1 79 ? 4.682 -8.067 -19.156 1.00 94.25 79 GLY A O 1
ATOM 581 N N . ASP A 1 80 ? 3.172 -9.480 -18.249 1.00 96.44 80 ASP A N 1
ATOM 582 C CA . ASP A 1 80 ? 3.789 -9.586 -16.925 1.00 96.44 80 ASP A CA 1
ATOM 583 C C . ASP A 1 80 ? 5.073 -10.434 -16.999 1.00 96.44 80 ASP A C 1
ATOM 585 O O . ASP A 1 80 ? 5.077 -11.535 -17.552 1.00 96.44 80 ASP A O 1
ATOM 589 N N . LEU A 1 81 ? 6.146 -9.962 -16.364 1.00 97.12 81 LEU A N 1
ATOM 590 C CA . LEU A 1 81 ? 7.458 -10.627 -16.314 1.00 97.12 81 LEU A CA 1
ATOM 591 C C . LEU A 1 81 ? 7.655 -11.479 -15.047 1.00 97.12 81 LEU A C 1
ATOM 593 O O . LEU A 1 81 ? 8.760 -11.925 -14.746 1.00 97.12 81 LEU A O 1
ATOM 597 N N . GLY A 1 82 ? 6.568 -11.724 -14.314 1.00 96.69 82 GLY A N 1
ATOM 598 C CA . GLY A 1 82 ? 6.549 -12.492 -13.071 1.00 96.69 82 GLY A CA 1
ATOM 599 C C . GLY A 1 82 ? 6.677 -11.614 -11.817 1.00 96.69 82 GLY A C 1
ATOM 600 O O . GLY A 1 82 ? 7.392 -10.617 -11.828 1.00 96.69 82 GLY A O 1
ATOM 601 N N . PRO A 1 83 ? 5.967 -11.944 -10.724 1.00 97.75 83 PRO A N 1
ATOM 602 C CA . PRO A 1 83 ? 5.986 -11.140 -9.507 1.00 97.75 83 PRO A CA 1
ATOM 603 C C . PRO A 1 83 ? 7.335 -11.231 -8.782 1.00 97.75 83 PRO A C 1
ATOM 605 O O . PRO A 1 83 ? 7.954 -12.292 -8.730 1.00 97.75 83 PRO A O 1
ATOM 608 N N . LEU A 1 84 ? 7.744 -10.127 -8.157 1.00 97.81 84 LEU A N 1
ATOM 609 C CA . LEU A 1 84 ? 8.797 -10.124 -7.144 1.00 97.81 84 LEU A CA 1
ATOM 610 C C . LEU A 1 84 ? 8.274 -10.701 -5.820 1.00 97.81 84 LEU A C 1
ATOM 612 O O . LEU A 1 84 ? 7.062 -10.795 -5.598 1.00 97.81 84 LEU A O 1
ATOM 616 N N . GLU A 1 85 ? 9.197 -11.024 -4.913 1.00 96.88 85 GLU A N 1
ATOM 617 C CA . GLU A 1 85 ? 8.850 -11.454 -3.558 1.00 96.88 85 GLU A CA 1
ATOM 618 C C . GLU A 1 85 ? 7.985 -10.400 -2.836 1.00 96.88 85 GLU A C 1
ATOM 620 O O . GLU A 1 85 ? 8.311 -9.205 -2.869 1.00 96.88 85 GLU A O 1
ATOM 625 N N . PRO A 1 86 ? 6.887 -10.807 -2.169 1.00 97.19 86 PRO A N 1
ATOM 626 C CA . PRO A 1 86 ? 6.038 -9.887 -1.428 1.00 97.19 86 PRO A CA 1
ATOM 627 C C . PRO A 1 86 ? 6.795 -9.223 -0.278 1.00 97.19 86 PRO A C 1
ATOM 629 O O . PRO A 1 86 ? 7.481 -9.885 0.501 1.00 97.19 86 PRO A O 1
ATOM 632 N N . SER A 1 87 ? 6.571 -7.926 -0.092 1.00 97.81 87 SER A N 1
ATOM 633 C CA . SER A 1 87 ? 6.970 -7.217 1.121 1.00 97.81 87 SER A CA 1
ATOM 634 C C . SER A 1 87 ? 5.741 -6.981 1.988 1.00 97.81 87 SER A C 1
ATOM 636 O O . SER A 1 87 ? 4.693 -6.570 1.488 1.00 97.81 87 SER A O 1
ATOM 638 N N . ALA A 1 88 ? 5.841 -7.256 3.285 1.00 97.62 88 ALA A N 1
ATOM 639 C CA . ALA A 1 88 ? 4.733 -7.072 4.205 1.00 97.62 88 ALA A CA 1
ATOM 640 C C . ALA A 1 88 ? 5.192 -6.444 5.514 1.00 97.62 88 ALA A C 1
ATOM 642 O O . ALA A 1 88 ? 6.231 -6.810 6.058 1.00 97.62 88 ALA A O 1
ATOM 643 N N . ASP A 1 89 ? 4.352 -5.560 6.037 1.00 97.88 89 ASP A N 1
ATOM 644 C CA . ASP A 1 89 ? 4.410 -5.108 7.417 1.00 97.88 89 ASP A CA 1
ATOM 645 C C . ASP A 1 89 ? 3.21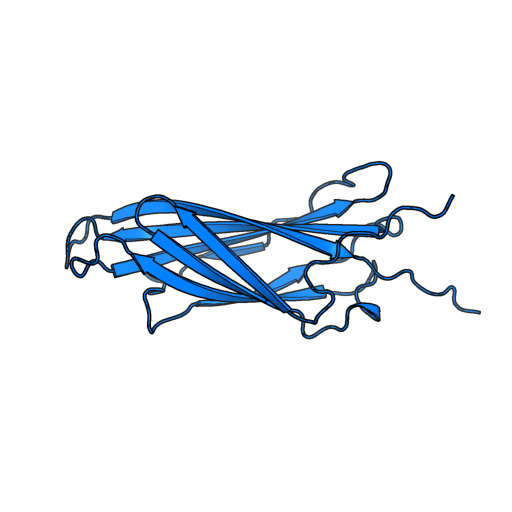6 -5.705 8.159 1.00 97.88 89 ASP A C 1
ATOM 647 O O . ASP A 1 89 ? 2.057 -5.522 7.774 1.00 97.88 89 ASP A O 1
ATOM 651 N N . GLN A 1 90 ? 3.516 -6.481 9.193 1.00 97.56 90 GLN A N 1
ATOM 652 C CA . GLN A 1 90 ? 2.532 -7.138 10.035 1.00 97.56 90 GLN A CA 1
ATOM 653 C C . GLN A 1 90 ? 2.646 -6.567 11.441 1.00 97.56 90 GLN A C 1
ATOM 655 O O . GLN A 1 90 ? 3.733 -6.523 12.015 1.00 97.56 90 GLN A O 1
ATOM 660 N N . SER A 1 91 ? 1.509 -6.172 12.012 1.00 95.88 91 SER A N 1
ATOM 661 C CA . SER A 1 91 ? 1.497 -5.562 13.332 1.00 95.88 91 SER A CA 1
ATOM 662 C C . SER A 1 91 ? 2.048 -6.508 14.397 1.00 95.88 91 SER A C 1
ATOM 664 O O . SER A 1 91 ? 1.610 -7.654 14.520 1.00 95.88 91 SER A O 1
ATOM 666 N N . ALA A 1 92 ? 2.987 -6.004 15.198 1.00 93.25 92 ALA A N 1
ATOM 667 C CA . ALA A 1 92 ? 3.467 -6.679 16.403 1.00 93.25 92 ALA A CA 1
ATOM 668 C C . ALA A 1 92 ? 2.518 -6.488 17.605 1.00 93.25 92 ALA A C 1
ATOM 670 O O . ALA A 1 92 ? 2.716 -7.098 18.657 1.00 93.25 92 ALA A O 1
ATOM 671 N N . THR A 1 93 ? 1.490 -5.647 17.458 1.00 91.69 93 THR A N 1
ATOM 672 C CA . THR A 1 93 ? 0.512 -5.325 18.500 1.00 91.69 93 THR A CA 1
ATOM 673 C C . THR A 1 93 ? -0.799 -6.055 18.233 1.00 91.69 93 THR A C 1
ATOM 675 O O . THR A 1 93 ? -1.269 -6.121 17.102 1.00 91.69 93 THR A O 1
ATOM 678 N N . ASN A 1 94 ? -1.432 -6.567 19.286 1.00 91.62 94 ASN A N 1
ATOM 679 C CA . ASN A 1 94 ? -2.789 -7.107 19.221 1.00 91.62 94 ASN A CA 1
ATOM 680 C C . ASN A 1 94 ? -3.793 -5.995 19.601 1.00 91.62 94 ASN A C 1
ATOM 682 O O . ASN A 1 94 ? -3.598 -5.376 20.651 1.00 91.62 94 ASN A O 1
ATOM 686 N N . PRO A 1 95 ? -4.844 -5.705 18.808 1.00 94.00 95 PRO A N 1
ATOM 687 C CA . PRO A 1 95 ? -5.266 -6.372 17.561 1.00 94.00 95 PRO A CA 1
ATOM 688 C C . PRO A 1 95 ? -4.565 -5.881 16.286 1.00 94.00 95 PRO A C 1
ATOM 690 O O . PRO A 1 95 ? -4.610 -6.562 15.266 1.00 94.00 95 PRO A O 1
ATOM 693 N N . GLY A 1 96 ? -3.924 -4.716 16.329 1.00 97.31 96 GLY A N 1
ATOM 694 C CA . GLY A 1 96 ? -3.186 -4.140 15.211 1.00 97.31 96 GLY A CA 1
ATOM 695 C C . GLY A 1 96 ? -2.810 -2.687 15.491 1.00 97.31 96 GLY A C 1
ATOM 696 O O . GLY A 1 96 ? -2.969 -2.198 16.614 1.00 97.31 96 GLY A O 1
ATOM 697 N N . TYR A 1 97 ? -2.359 -1.966 14.467 1.00 97.50 97 TYR A N 1
ATOM 698 C CA . TYR A 1 97 ? -2.126 -0.522 14.552 1.00 97.50 97 TYR A CA 1
ATOM 699 C C . TYR A 1 97 ? -3.452 0.235 14.424 1.00 97.50 97 TYR A C 1
ATOM 701 O O . TYR A 1 97 ? -4.216 -0.035 13.505 1.00 97.50 97 TYR A O 1
ATOM 709 N N . LEU A 1 98 ? -3.752 1.175 15.325 1.00 97.44 98 LEU A N 1
ATOM 710 C CA . LEU A 1 98 ? -4.954 2.010 15.212 1.00 97.44 98 LEU A CA 1
ATOM 711 C C . LEU A 1 98 ? -4.819 2.940 13.996 1.00 97.44 98 LEU A C 1
ATOM 713 O O . LEU A 1 98 ? -3.896 3.748 13.951 1.00 97.44 98 LEU A O 1
ATOM 717 N N . VAL A 1 99 ? -5.743 2.832 13.039 1.00 97.50 99 VAL A N 1
ATOM 718 C CA . VAL A 1 99 ? -5.726 3.608 11.779 1.00 97.50 99 VAL A CA 1
ATOM 719 C C . VAL A 1 99 ? -7.015 4.393 11.551 1.00 97.50 99 VAL A C 1
ATOM 721 O O . VAL A 1 99 ? -7.303 4.818 10.436 1.00 97.50 99 VAL A O 1
ATOM 724 N N . LEU A 1 100 ? -7.829 4.555 12.592 1.00 97.19 100 LEU A N 1
ATOM 725 C CA . LEU A 1 100 ? -9.015 5.402 12.559 1.00 97.19 100 LEU A CA 1
ATOM 726 C C . LEU A 1 100 ? -8.608 6.855 12.822 1.00 97.19 100 LEU A C 1
ATOM 728 O O . LEU A 1 100 ? -7.869 7.119 13.775 1.00 97.19 100 LEU A O 1
ATOM 732 N N . SER A 1 101 ? -9.108 7.783 12.000 1.00 94.06 101 SER A N 1
ATOM 733 C CA . SER A 1 101 ? -8.839 9.221 12.142 1.00 94.06 101 SER A CA 1
ATOM 734 C C . SER A 1 101 ? -8.976 9.698 13.603 1.00 94.06 101 SER A C 1
ATOM 736 O O . SER A 1 101 ? -9.942 9.323 14.273 1.00 94.06 101 SER A O 1
ATOM 738 N N . PRO A 1 102 ? -8.027 10.501 14.128 1.00 95.00 102 PRO A N 1
ATOM 739 C CA . PRO A 1 102 ? -6.918 11.165 13.426 1.00 95.00 102 PRO A CA 1
ATOM 740 C C . PRO A 1 102 ? -5.636 10.321 13.297 1.00 95.00 102 PRO A C 1
ATOM 742 O O . PRO A 1 102 ? -4.615 10.828 12.835 1.00 95.00 102 PRO A O 1
ATOM 745 N N . TYR A 1 103 ? -5.649 9.059 13.727 1.00 96.75 103 TYR A N 1
ATOM 746 C CA . TYR A 1 103 ? -4.471 8.197 13.670 1.00 96.75 103 TYR A CA 1
ATOM 747 C C . TYR A 1 103 ? -4.301 7.611 12.271 1.00 96.75 103 TYR A C 1
ATOM 749 O O . TYR A 1 103 ? -5.261 7.146 11.657 1.00 96.75 103 TYR A O 1
ATOM 757 N N . SER A 1 104 ? -3.068 7.629 11.774 1.00 96.44 104 SER A N 1
ATOM 758 C CA . SER A 1 104 ? -2.712 7.106 10.458 1.00 96.44 104 SER A CA 1
ATOM 759 C C . SER A 1 104 ? -1.552 6.125 10.557 1.00 96.44 104 SER A C 1
ATOM 761 O O . SER A 1 104 ? -0.749 6.156 11.491 1.00 96.44 104 SER A O 1
ATOM 763 N N . TYR A 1 105 ? -1.493 5.241 9.572 1.00 97.69 105 TYR A N 1
ATOM 764 C CA . TYR A 1 105 ? -0.379 4.349 9.313 1.00 97.69 105 TYR A CA 1
ATOM 765 C C . TYR A 1 105 ? 0.500 4.939 8.212 1.00 97.69 105 TYR A C 1
ATOM 767 O O . TYR A 1 105 ? -0.025 5.433 7.215 1.00 97.69 105 TYR A O 1
ATOM 775 N N . SER A 1 106 ? 1.820 4.843 8.371 1.00 97.56 106 SER A N 1
ATOM 776 C CA . SER A 1 106 ? 2.785 5.246 7.349 1.00 97.56 106 SER A CA 1
ATOM 777 C C . SER A 1 106 ? 3.880 4.197 7.208 1.00 97.56 106 SER A C 1
ATOM 779 O O . SER A 1 106 ? 4.410 3.734 8.216 1.00 97.56 106 SER A O 1
ATOM 781 N N . GLN A 1 107 ? 4.235 3.848 5.972 1.00 97.75 107 GLN A N 1
ATOM 782 C CA . GLN A 1 107 ? 5.263 2.848 5.672 1.00 97.75 107 GLN A CA 1
ATOM 783 C C . GLN A 1 107 ? 5.907 3.112 4.313 1.00 97.75 107 GLN A C 1
ATOM 785 O O . GLN A 1 107 ? 5.235 3.548 3.381 1.00 97.75 107 GLN A O 1
ATOM 790 N N . THR A 1 108 ? 7.189 2.771 4.184 1.00 98.19 108 THR A N 1
ATOM 791 C CA . THR A 1 108 ? 7.885 2.702 2.894 1.00 98.19 108 THR A CA 1
ATOM 792 C C . THR A 1 108 ? 8.135 1.246 2.523 1.00 98.19 108 THR A C 1
ATOM 794 O O . THR A 1 108 ? 8.767 0.500 3.273 1.00 98.19 108 THR A O 1
ATOM 797 N N . PHE A 1 109 ? 7.641 0.838 1.360 1.00 98.06 109 PHE A N 1
ATOM 798 C CA . PHE A 1 109 ? 7.982 -0.427 0.720 1.00 98.06 109 PHE A CA 1
ATOM 799 C C . PHE A 1 109 ? 9.063 -0.180 -0.330 1.00 98.06 109 PHE A C 1
ATOM 801 O O . PHE A 1 109 ? 9.130 0.895 -0.923 1.00 98.06 109 PHE A O 1
ATOM 808 N N . TYR A 1 110 ? 9.911 -1.173 -0.574 1.00 97.50 110 TYR A N 1
ATOM 809 C CA . TYR A 1 110 ? 10.951 -1.075 -1.590 1.00 97.50 110 TYR A CA 1
ATOM 810 C C . TYR A 1 110 ? 10.683 -2.075 -2.703 1.00 97.50 110 TYR A C 1
ATOM 812 O O . TYR A 1 110 ? 10.528 -3.271 -2.455 1.00 97.50 110 TYR A O 1
ATOM 820 N N . VAL A 1 111 ? 10.654 -1.577 -3.934 1.00 97.56 111 VAL A N 1
ATOM 821 C CA . VAL A 1 111 ? 10.654 -2.405 -5.135 1.00 97.56 111 VAL A CA 1
ATOM 822 C C . VAL A 1 111 ? 12.107 -2.619 -5.534 1.00 97.56 111 VAL A C 1
ATOM 824 O O . VAL A 1 111 ? 12.838 -1.657 -5.790 1.00 97.56 111 VAL A O 1
ATOM 827 N N . GLY A 1 112 ? 12.522 -3.883 -5.548 1.00 95.69 112 GLY A N 1
ATOM 828 C CA . GLY A 1 112 ? 13.873 -4.283 -5.923 1.00 95.69 112 GLY A CA 1
ATOM 829 C C . GLY A 1 112 ? 14.174 -4.089 -7.409 1.00 95.69 112 GLY A C 1
ATOM 830 O O . GLY A 1 112 ? 13.444 -3.424 -8.154 1.00 95.69 112 GLY A O 1
ATOM 831 N N . GLU A 1 113 ? 15.277 -4.692 -7.838 1.00 96.38 113 GLU A N 1
ATOM 832 C CA . GLU A 1 113 ? 15.627 -4.759 -9.252 1.00 96.38 113 GLU A CA 1
ATOM 833 C C . GLU A 1 113 ? 14.540 -5.499 -10.043 1.00 96.38 113 GLU A C 1
ATOM 835 O O . GLU A 1 113 ? 13.910 -6.438 -9.550 1.00 96.38 113 GLU A O 1
ATOM 840 N N . VAL A 1 114 ? 14.306 -5.045 -11.269 1.00 97.19 114 VAL A N 1
ATOM 841 C CA . VAL A 1 114 ? 13.366 -5.659 -12.214 1.00 97.19 114 VAL A CA 1
ATOM 842 C C . VAL A 1 114 ? 14.119 -6.074 -13.480 1.00 97.19 114 VAL A C 1
ATOM 844 O O . VAL A 1 114 ? 15.208 -5.546 -13.725 1.00 97.19 114 VAL A O 1
ATOM 847 N N . PRO A 1 115 ? 13.580 -7.003 -14.292 1.00 96.69 115 PRO A N 1
ATOM 848 C CA . PRO A 1 115 ? 14.194 -7.365 -15.566 1.00 96.69 115 PRO A CA 1
ATOM 849 C C . PRO A 1 115 ? 14.501 -6.131 -16.438 1.00 96.69 115 PRO A C 1
ATOM 851 O O . PRO A 1 115 ? 13.737 -5.164 -16.417 1.00 96.69 115 PRO A O 1
ATOM 854 N N . PRO A 1 116 ? 15.610 -6.130 -17.199 1.00 94.56 116 PRO A N 1
ATOM 855 C CA . PRO A 1 116 ? 16.061 -4.955 -17.954 1.00 94.56 116 PRO A CA 1
ATOM 856 C C . PRO A 1 116 ? 15.112 -4.548 -19.090 1.00 94.56 116 PRO A C 1
ATOM 858 O O . PRO A 1 116 ? 15.167 -3.416 -19.562 1.00 94.56 116 PRO A O 1
ATOM 861 N N . ASP A 1 117 ? 14.252 -5.460 -19.532 1.00 94.00 117 ASP A N 1
ATOM 862 C CA . ASP A 1 117 ? 13.199 -5.249 -20.523 1.00 94.00 117 ASP A CA 1
ATOM 863 C C . ASP A 1 117 ? 11.862 -4.798 -19.903 1.00 94.00 117 ASP A C 1
ATOM 865 O O . ASP A 1 117 ? 10.902 -4.547 -20.636 1.00 94.00 117 ASP A O 1
ATOM 869 N N . ALA A 1 118 ? 11.777 -4.668 -18.573 1.00 96.38 118 ALA A N 1
ATOM 870 C CA . ALA A 1 118 ? 10.610 -4.115 -17.899 1.00 96.38 118 ALA A CA 1
ATOM 871 C C . ALA A 1 118 ? 10.461 -2.622 -18.223 1.00 96.38 118 ALA A C 1
ATOM 873 O O . ALA A 1 118 ? 11.379 -1.824 -18.042 1.00 96.38 118 ALA A O 1
ATOM 874 N N . THR A 1 119 ? 9.262 -2.233 -18.648 1.00 96.12 119 THR A N 1
ATOM 875 C CA . THR A 1 119 ? 8.923 -0.831 -18.967 1.00 96.12 119 THR A CA 1
ATOM 876 C C . THR A 1 119 ? 8.005 -0.201 -17.923 1.00 96.12 119 THR A C 1
ATOM 878 O O . THR A 1 119 ? 7.867 1.020 -17.861 1.00 96.12 119 THR A O 1
ATOM 881 N N . PHE A 1 120 ? 7.391 -1.024 -17.074 1.00 97.06 120 PHE A N 1
ATOM 882 C CA . PHE A 1 120 ? 6.595 -0.601 -15.931 1.00 97.06 120 PHE A CA 1
ATOM 883 C C . PHE A 1 120 ? 6.647 -1.645 -14.821 1.00 97.06 120 PHE A C 1
ATOM 885 O O . PHE A 1 120 ? 7.090 -2.780 -15.011 1.00 97.06 120 PHE A O 1
ATOM 892 N N . VAL A 1 121 ? 6.146 -1.256 -13.657 1.00 97.94 121 VAL A N 1
ATOM 893 C CA . VAL A 1 121 ? 5.823 -2.160 -12.563 1.00 97.94 121 VAL A CA 1
ATOM 894 C C . VAL A 1 121 ? 4.405 -1.884 -12.081 1.00 97.94 121 VAL A C 1
ATOM 896 O O . VAL A 1 121 ? 4.024 -0.737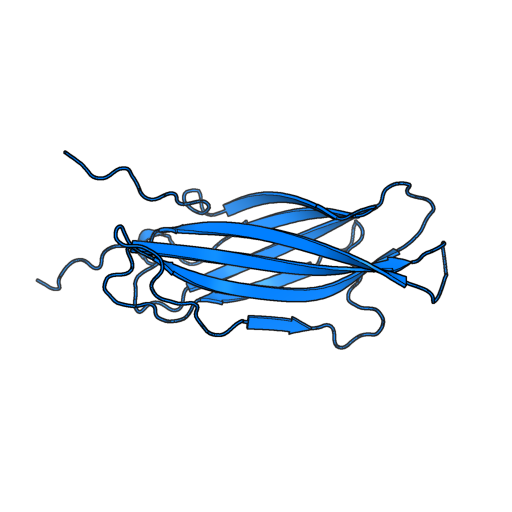 -11.845 1.00 97.94 121 VAL A O 1
ATOM 899 N N . THR A 1 122 ? 3.618 -2.944 -11.924 1.00 98.31 122 THR A N 1
ATOM 900 C CA . THR A 1 122 ? 2.327 -2.895 -11.243 1.00 98.31 122 THR A CA 1
ATOM 901 C C . THR A 1 122 ? 2.525 -3.252 -9.774 1.00 98.31 122 THR A C 1
ATOM 903 O O . THR A 1 122 ? 2.951 -4.357 -9.440 1.00 98.31 122 THR A O 1
ATOM 906 N N . LEU A 1 123 ? 2.216 -2.316 -8.886 1.00 98.44 123 LEU A N 1
ATOM 907 C CA . LEU A 1 123 ? 2.289 -2.472 -7.440 1.00 98.44 123 LEU A CA 1
ATOM 908 C C . LEU A 1 123 ? 0.906 -2.823 -6.917 1.00 98.44 123 LEU A C 1
ATOM 910 O O . LEU A 1 123 ? -0.013 -2.015 -7.013 1.00 98.44 123 LEU A O 1
ATOM 914 N N . ARG A 1 124 ? 0.759 -4.022 -6.364 1.00 98.50 124 ARG A N 1
ATOM 915 C CA . ARG A 1 124 ? -0.500 -4.516 -5.805 1.00 98.50 124 ARG A CA 1
ATOM 916 C C . ARG A 1 124 ? -0.419 -4.451 -4.291 1.00 98.50 124 ARG A C 1
ATOM 918 O O . ARG A 1 124 ? 0.392 -5.156 -3.687 1.00 98.50 124 ARG A O 1
ATOM 925 N N . PHE A 1 125 ? -1.263 -3.623 -3.693 1.00 98.62 125 PHE A N 1
ATOM 926 C CA . PHE A 1 125 ? -1.366 -3.474 -2.250 1.00 98.62 125 PHE A CA 1
ATOM 927 C C . PHE A 1 125 ? -2.557 -4.257 -1.704 1.00 98.62 125 PHE A C 1
ATOM 929 O O . PHE A 1 125 ? -3.614 -4.332 -2.327 1.00 98.62 125 PHE A O 1
ATOM 936 N N . THR A 1 126 ? -2.390 -4.847 -0.525 1.00 98.69 126 THR A N 1
ATOM 937 C CA . THR A 1 126 ? -3.472 -5.463 0.251 1.00 98.69 126 THR A CA 1
ATOM 938 C C . THR A 1 126 ? -3.384 -5.007 1.699 1.00 98.69 126 THR A C 1
ATOM 940 O O . THR A 1 126 ? -2.307 -5.035 2.297 1.00 98.69 126 THR A O 1
ATOM 943 N N . TYR A 1 127 ? -4.525 -4.605 2.248 1.00 98.56 127 TYR A N 1
ATOM 944 C CA . TYR A 1 127 ? -4.690 -4.107 3.605 1.00 98.56 127 TYR A CA 1
ATOM 945 C C . TYR A 1 127 ? -5.690 -4.983 4.343 1.00 98.56 127 TYR A C 1
ATOM 947 O O . TYR A 1 127 ? -6.862 -5.046 3.972 1.00 98.56 127 TYR A O 1
ATOM 955 N N . ASP A 1 128 ? -5.221 -5.648 5.393 1.00 98.50 128 ASP A N 1
ATOM 956 C CA . ASP A 1 128 ? -6.055 -6.441 6.285 1.00 98.50 128 ASP A CA 1
ATOM 957 C C . ASP A 1 128 ? -6.400 -5.616 7.524 1.00 98.50 128 ASP A C 1
ATOM 959 O O . ASP A 1 128 ? -5.547 -5.365 8.382 1.00 98.50 128 ASP A O 1
ATOM 963 N N . PHE A 1 129 ? -7.663 -5.211 7.619 1.00 98.38 129 PHE A N 1
ATOM 964 C CA . PHE A 1 129 ? -8.212 -4.483 8.752 1.00 98.38 129 PHE A CA 1
ATOM 965 C C . PHE A 1 129 ? -8.973 -5.404 9.704 1.00 98.38 129 PHE A C 1
ATOM 967 O O . PHE A 1 129 ? -9.616 -6.370 9.289 1.00 98.38 129 PHE A O 1
ATOM 974 N N . LEU A 1 130 ? -8.964 -5.040 10.982 1.00 97.88 130 LEU A N 1
ATOM 975 C CA . LEU A 1 130 ? -9.838 -5.563 12.021 1.00 97.88 130 LEU A CA 1
ATOM 976 C C . LEU A 1 130 ? -10.706 -4.426 12.557 1.00 97.88 130 LEU A C 1
ATOM 978 O O . LEU A 1 130 ? -10.192 -3.412 13.029 1.00 97.88 130 LEU A O 1
ATOM 982 N N . VAL A 1 131 ? -12.022 -4.604 12.502 1.00 97.38 131 VAL A N 1
ATOM 983 C CA . VAL A 1 131 ? -13.000 -3.647 13.037 1.00 97.38 131 VAL A CA 1
ATOM 984 C C . VAL A 1 131 ? -13.659 -4.244 14.259 1.00 97.38 131 VAL A C 1
ATOM 986 O O . VAL A 1 131 ? -14.100 -5.390 14.204 1.00 97.38 131 VAL A O 1
ATOM 989 N N . GLN A 1 132 ? -13.735 -3.488 15.352 1.00 97.00 132 GLN A N 1
ATOM 990 C CA . GLN A 1 132 ? -14.504 -3.927 16.518 1.00 97.00 132 GLN A CA 1
ATOM 991 C C . GLN A 1 132 ? -15.974 -4.123 16.137 1.00 97.00 132 GLN A C 1
ATOM 993 O O . GLN A 1 132 ? -16.566 -3.250 15.508 1.00 97.00 132 GLN A O 1
ATOM 998 N N . THR A 1 133 ? -16.569 -5.252 16.527 1.00 93.44 133 THR A N 1
ATOM 999 C CA . THR A 1 133 ? -17.976 -5.556 16.201 1.00 93.44 133 THR A CA 1
ATOM 1000 C C . THR A 1 133 ? -18.965 -4.625 16.903 1.00 93.44 133 THR A C 1
ATOM 1002 O O . THR A 1 133 ? -20.037 -4.358 16.371 1.00 93.44 133 THR A O 1
ATOM 1005 N N . THR A 1 134 ? -18.594 -4.122 18.082 1.00 91.81 134 THR A N 1
ATOM 1006 C CA . THR A 1 134 ? -19.284 -3.065 18.830 1.00 91.81 134 THR A CA 1
ATOM 1007 C C . THR A 1 134 ? -18.252 -2.213 19.584 1.00 91.81 134 THR A C 1
ATOM 1009 O O . THR A 1 134 ? -17.113 -2.658 19.791 1.00 91.81 134 THR A O 1
ATOM 1012 N N . PRO A 1 135 ? -18.601 -0.993 20.032 1.00 91.81 135 PRO A N 1
ATOM 1013 C CA . PRO A 1 135 ? -17.687 -0.160 20.807 1.00 91.81 135 PRO A CA 1
ATOM 1014 C C . PRO A 1 135 ? -17.163 -0.897 22.041 1.00 91.81 135 PRO A C 1
ATOM 1016 O O . PRO A 1 135 ? -17.927 -1.510 22.782 1.00 91.81 135 PRO A O 1
ATOM 1019 N N . THR A 1 136 ? -15.852 -0.817 22.280 1.00 89.12 136 THR A N 1
ATOM 1020 C CA . THR A 1 136 ? -15.129 -1.492 23.384 1.00 89.12 136 THR A CA 1
ATOM 1021 C C . THR A 1 136 ? -15.040 -3.025 23.303 1.00 89.12 136 THR A C 1
ATOM 1023 O O . THR A 1 136 ? -14.386 -3.627 24.153 1.00 89.12 136 THR A O 1
ATOM 1026 N N . SER A 1 137 ? -15.609 -3.653 22.266 1.00 92.06 137 SER A N 1
ATOM 1027 C CA . SER A 1 137 ? -15.554 -5.105 22.061 1.00 92.06 137 SER A CA 1
ATOM 1028 C C . SER A 1 137 ? -14.129 -5.635 21.873 1.00 92.06 137 SER A C 1
ATOM 1030 O O . SER A 1 137 ? -13.272 -4.983 21.271 1.00 92.06 137 SER A O 1
ATOM 1032 N N . SER A 1 138 ? -13.890 -6.857 22.346 1.00 92.94 138 SER A N 1
ATOM 1033 C CA . SER A 1 138 ? -12.704 -7.658 22.021 1.00 92.94 138 SER A CA 1
ATOM 1034 C C . SER A 1 138 ? -12.929 -8.615 20.844 1.00 92.94 138 SER A C 1
ATOM 1036 O O . SER A 1 138 ? -12.053 -9.422 20.538 1.00 92.94 138 SER A O 1
ATOM 1038 N N . GLU A 1 139 ? -14.098 -8.562 20.210 1.00 96.00 139 GLU A N 1
ATOM 1039 C CA . GLU A 1 139 ? -14.422 -9.300 18.993 1.00 96.00 139 GLU A CA 1
ATOM 1040 C C . GLU A 1 139 ? -14.240 -8.399 17.772 1.00 96.00 139 GLU A C 1
ATOM 1042 O O . GLU A 1 139 ? -14.618 -7.222 17.781 1.00 96.00 139 GLU A O 1
ATOM 1047 N N . TYR A 1 140 ? -13.667 -8.964 16.708 1.00 96.88 140 TYR A N 1
ATOM 1048 C CA . TYR A 1 140 ? -13.287 -8.210 15.521 1.00 96.88 140 TYR A CA 1
ATOM 1049 C C . TYR A 1 140 ? -13.788 -8.877 14.244 1.00 96.88 140 TYR A C 1
ATOM 1051 O O . TYR A 1 140 ? -13.667 -10.090 14.073 1.00 96.88 140 TYR A O 1
ATOM 1059 N N . ALA A 1 141 ? -14.287 -8.065 13.315 1.00 96.81 141 ALA A N 1
ATOM 1060 C CA . ALA A 1 141 ? -14.563 -8.464 11.944 1.00 96.81 141 ALA A CA 1
ATOM 1061 C C . ALA A 1 141 ? -13.354 -8.138 11.057 1.00 96.81 141 ALA A C 1
ATOM 1063 O O . ALA A 1 141 ? -12.870 -7.003 11.050 1.00 96.81 141 ALA A O 1
ATOM 1064 N N . LYS A 1 142 ? -12.876 -9.127 10.292 1.00 97.75 142 LYS A N 1
ATOM 1065 C CA . LYS A 1 142 ? -11.828 -8.910 9.290 1.00 97.75 142 LYS A CA 1
ATOM 1066 C C . LYS A 1 142 ? -12.420 -8.265 8.040 1.00 97.75 142 LYS A C 1
ATOM 1068 O O . LYS A 1 142 ? -13.414 -8.754 7.507 1.00 97.75 142 LYS A O 1
ATOM 1073 N N . GLN A 1 143 ? -11.770 -7.215 7.549 1.00 97.88 143 GLN A N 1
ATOM 1074 C CA . GLN A 1 143 ? -12.096 -6.571 6.280 1.00 97.88 143 GLN A CA 1
ATOM 1075 C C . GLN A 1 143 ? -10.819 -6.378 5.473 1.00 97.88 143 GLN A C 1
ATOM 1077 O O . GLN A 1 143 ? -9.851 -5.818 5.976 1.00 97.88 143 GLN A O 1
ATOM 1082 N N . THR A 1 144 ? -10.818 -6.843 4.228 1.00 98.25 144 THR A N 1
ATOM 1083 C CA . THR A 1 144 ? -9.649 -6.758 3.350 1.00 98.25 144 THR A CA 1
ATOM 1084 C C . THR A 1 144 ? -9.946 -5.808 2.203 1.00 98.25 144 THR A C 1
ATOM 1086 O O . THR A 1 144 ? -10.951 -5.972 1.512 1.00 98.25 144 THR 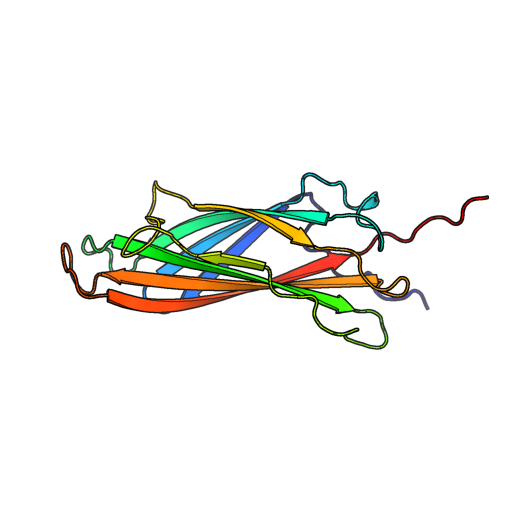A O 1
ATOM 1089 N N . ALA A 1 145 ? -9.066 -4.832 2.002 1.00 98.12 145 ALA A N 1
ATOM 1090 C CA . ALA A 1 145 ? -9.081 -3.947 0.845 1.00 98.12 145 ALA A CA 1
ATOM 1091 C C . ALA A 1 145 ? -7.816 -4.157 0.009 1.00 98.12 145 ALA A C 1
ATOM 1093 O O . ALA A 1 145 ? -6.759 -4.491 0.547 1.00 98.12 145 ALA A O 1
ATOM 1094 N N . SER A 1 146 ? -7.910 -3.914 -1.293 1.00 98.12 146 SER A N 1
ATOM 1095 C CA . SER A 1 146 ? -6.768 -3.968 -2.202 1.00 98.12 146 SER A CA 1
ATOM 1096 C C . SER A 1 146 ? -6.775 -2.760 -3.125 1.00 98.12 146 SER A C 1
ATOM 1098 O O . SER A 1 146 ? -7.843 -2.270 -3.486 1.00 98.12 146 SER A O 1
ATOM 1100 N N . ASP A 1 147 ? -5.586 -2.311 -3.512 1.00 98.44 147 ASP A N 1
ATOM 1101 C CA . ASP A 1 147 ? -5.385 -1.261 -4.511 1.00 98.44 147 ASP A CA 1
ATOM 1102 C C . ASP A 1 147 ? -4.245 -1.647 -5.461 1.00 98.44 147 ASP A C 1
ATOM 1104 O O . ASP A 1 147 ? -3.433 -2.527 -5.150 1.00 98.44 147 ASP A O 1
ATOM 1108 N N . SER A 1 148 ? -4.185 -1.002 -6.624 1.00 97.62 148 SER A N 1
ATOM 1109 C CA . SER A 1 148 ? -3.120 -1.216 -7.597 1.00 97.62 148 SER A CA 1
ATOM 1110 C C . SER A 1 148 ? -2.635 0.095 -8.201 1.00 97.62 148 SER A C 1
ATOM 1112 O O . SER A 1 148 ? -3.430 0.910 -8.667 1.00 97.62 148 SER A O 1
ATOM 1114 N N . LEU A 1 149 ? -1.314 0.243 -8.278 1.00 97.69 149 LEU A N 1
ATOM 1115 C CA . LEU A 1 149 ? -0.643 1.336 -8.980 1.00 97.69 149 LEU A CA 1
ATOM 1116 C C . LEU A 1 149 ? 0.164 0.783 -10.149 1.00 97.69 149 LEU A C 1
ATOM 1118 O O . LEU A 1 149 ? 0.731 -0.301 -10.045 1.00 97.69 149 LEU A O 1
ATOM 1122 N N . THR A 1 150 ? 0.262 1.529 -11.239 1.00 97.56 150 THR A N 1
ATOM 1123 C CA . THR A 1 150 ? 1.228 1.283 -12.314 1.00 97.56 150 THR A CA 1
ATOM 1124 C C . THR A 1 150 ? 2.223 2.430 -12.338 1.00 97.56 150 THR A C 1
ATOM 1126 O O . THR A 1 150 ? 1.832 3.593 -12.408 1.00 97.56 150 THR A O 1
ATOM 1129 N N . VAL A 1 151 ? 3.512 2.107 -12.265 1.00 96.88 151 VAL A N 1
ATOM 1130 C CA . VAL A 1 151 ? 4.599 3.090 -12.291 1.00 96.88 151 VAL A CA 1
ATOM 1131 C C . VAL A 1 151 ? 5.538 2.744 -13.437 1.00 96.88 151 VAL A C 1
ATOM 1133 O O . VAL A 1 151 ? 5.950 1.592 -13.584 1.00 96.88 151 VAL A O 1
ATOM 1136 N N . ALA A 1 152 ? 5.863 3.734 -14.264 1.00 96.12 152 ALA A N 1
ATOM 1137 C CA . ALA A 1 152 ? 6.778 3.548 -15.382 1.00 96.12 152 ALA A CA 1
ATOM 1138 C C . ALA A 1 152 ? 8.212 3.300 -14.887 1.00 96.12 152 ALA A C 1
ATOM 1140 O O . ALA A 1 152 ? 8.649 3.892 -13.899 1.00 96.12 152 ALA A O 1
ATOM 1141 N N . ILE A 1 153 ? 8.948 2.452 -15.606 1.00 95.19 153 ILE A N 1
ATOM 1142 C CA . ILE A 1 153 ? 10.389 2.277 -15.430 1.00 95.19 153 ILE A CA 1
ATOM 1143 C C . ILE A 1 153 ? 11.092 3.178 -16.445 1.00 95.19 153 ILE A C 1
ATOM 1145 O O . ILE A 1 153 ? 10.832 3.109 -17.647 1.00 95.19 153 ILE A O 1
ATOM 1149 N N . ALA A 1 154 ? 11.965 4.052 -15.955 1.00 92.69 154 ALA A N 1
ATOM 1150 C CA . ALA A 1 154 ? 12.760 4.934 -16.789 1.00 92.69 154 ALA A CA 1
ATOM 1151 C C . ALA A 1 154 ? 13.735 4.115 -17.641 1.00 92.69 154 ALA A C 1
ATOM 1153 O O . ALA A 1 154 ? 14.477 3.270 -17.130 1.00 92.69 154 ALA A O 1
ATOM 1154 N N . ALA A 1 155 ? 13.750 4.399 -18.944 1.00 83.19 155 ALA A N 1
ATOM 1155 C CA . ALA A 1 155 ? 14.756 3.851 -19.836 1.00 83.19 155 ALA A CA 1
ATOM 1156 C C . ALA A 1 155 ? 16.138 4.348 -19.397 1.00 83.19 155 ALA A C 1
ATOM 1158 O O . ALA A 1 155 ? 16.347 5.543 -19.189 1.00 83.19 155 ALA A O 1
ATOM 1159 N N . GLN A 1 156 ? 17.084 3.426 -19.261 1.00 65.19 156 GLN A N 1
ATOM 1160 C CA . GLN A 1 156 ? 18.473 3.781 -19.018 1.00 65.19 156 GLN A CA 1
ATOM 1161 C C . GLN A 1 156 ? 19.046 4.338 -20.326 1.00 65.19 156 GLN A C 1
ATOM 1163 O O . GLN A 1 156 ? 19.046 3.637 -21.340 1.00 65.19 156 GLN A O 1
ATOM 1168 N N . GLU A 1 157 ? 19.506 5.592 -20.334 1.00 53.91 157 GLU A N 1
ATOM 1169 C CA . GLU A 1 157 ? 20.299 6.082 -21.465 1.00 53.91 157 GLU A CA 1
ATOM 1170 C C . GLU A 1 157 ? 21.538 5.180 -21.601 1.00 53.91 157 GLU A C 1
ATOM 1172 O O . GLU A 1 157 ? 22.196 4.897 -20.591 1.00 53.91 157 GLU A O 1
ATOM 1177 N N . PRO A 1 158 ? 21.860 4.675 -22.806 1.00 45.28 158 PRO A N 1
ATOM 1178 C CA . PRO A 1 158 ? 23.081 3.910 -22.987 1.00 45.28 158 PRO A CA 1
ATOM 1179 C C . PRO A 1 158 ? 24.267 4.801 -22.615 1.00 45.28 158 PRO A C 1
ATOM 1181 O O . PRO A 1 158 ? 24.343 5.951 -23.046 1.00 45.28 158 PRO A O 1
ATOM 1184 N N . ALA A 1 159 ? 25.185 4.272 -21.803 1.00 48.56 159 ALA A N 1
ATOM 1185 C CA . ALA A 1 159 ? 26.458 4.931 -21.550 1.00 48.56 159 ALA A CA 1
ATOM 1186 C C . ALA A 1 159 ? 27.155 5.143 -22.904 1.00 48.56 159 ALA A C 1
ATOM 1188 O O . ALA A 1 159 ? 27.433 4.169 -23.607 1.00 48.56 159 ALA A O 1
ATOM 1189 N N . GLY A 1 160 ? 27.321 6.410 -23.289 1.00 38.44 160 GLY A N 1
ATOM 1190 C CA . GLY A 1 160 ? 28.012 6.811 -24.516 1.00 38.44 160 GLY A CA 1
ATOM 1191 C C . GLY A 1 160 ? 29.499 6.492 -24.507 1.00 38.44 160 GLY A C 1
ATOM 1192 O O . GLY A 1 160 ? 30.059 6.250 -23.412 1.00 38.44 160 GLY A O 1
#

Foldseek 3Di:
DDPDDFDACCQVQKHWDWWDWVFKIKIKIKGWPDHLLRLALADWTKIKMKIAMDGPPPQQKWKFWQKKKKKKFFADPVGTPDIDDMDMDGAPDVPHHTRYPPDMDMDMDIDHHHPNRGFKIKIKMKTWMWIAPHHPHPDTDITMIMDIGIRTHNRDDPDD

pLDDT: mean 93.46, std 10.67, range [38.44, 98.69]

Organism: NCBI:txid33884